Protein AF-A0A7W0YWW1-F1 (afdb_monomer_lite)

Secondary structure (DSSP, 8-state):
--------------TT-HHHHHIIIIIIT-PPP-PPPGGGTTS-S--

Foldseek 3Di:
DDDDDDDDDDDDDDPPCQVVVCCCCCVVVVDDFDDDDPVCNVPDHTD

Radius of gyration: 12.72 Å; chains: 1; bounding box: 27×20×39 Å

Sequence (47 aa):
MTFDRLHHMQLAMPRDEEQAARDFFVGVLGMIEVDKPPVLAARGGAW

pLDDT: mean 94.64, std 3.71, range [78.19, 98.56]

Structure (mmCIF, N/CA/C/O backbone):
data_AF-A0A7W0YWW1-F1
#
_entry.id   AF-A0A7W0YWW1-F1
#
loop_
_atom_site.group_PDB
_atom_site.id
_atom_site.type_symbol
_atom_site.label_atom_id
_atom_site.label_alt_id
_atom_site.label_comp_id
_atom_site.label_asym_id
_atom_site.label_entity_id
_atom_site.label_seq_id
_atom_site.pdbx_PDB_ins_code
_atom_site.Cartn_x
_atom_site.Cartn_y
_atom_site.Cartn_z
_atom_site.occupancy
_atom_site.B_iso_or_equiv
_atom_site.auth_seq_id
_atom_site.auth_comp_id
_atom_site.auth_asym_id
_atom_site.auth_atom_id
_atom_site.pdbx_PDB_model_num
ATOM 1 N N . MET A 1 1 ? 8.013 5.766 -29.264 1.00 78.19 1 MET A N 1
ATOM 2 C CA . MET A 1 1 ? 8.299 5.460 -27.848 1.00 78.19 1 MET A CA 1
ATOM 3 C C . MET A 1 1 ? 6.977 5.069 -27.222 1.00 78.19 1 MET A C 1
ATOM 5 O O . MET A 1 1 ? 6.052 5.867 -27.286 1.00 78.19 1 MET A O 1
ATOM 9 N N . THR A 1 2 ? 6.854 3.829 -26.757 1.00 93.12 2 THR A N 1
ATOM 10 C CA . THR A 1 2 ? 5.574 3.223 -26.355 1.00 93.12 2 THR A CA 1
ATOM 11 C C . THR A 1 2 ? 5.717 2.678 -24.941 1.00 93.12 2 THR A C 1
ATOM 13 O O . THR A 1 2 ? 6.766 2.132 -24.605 1.00 93.12 2 THR A O 1
ATOM 16 N N . PHE A 1 3 ? 4.687 2.842 -24.116 1.00 94.38 3 PHE A N 1
ATOM 17 C CA . PHE A 1 3 ? 4.638 2.261 -22.776 1.00 94.38 3 PHE A CA 1
ATOM 18 C C . PHE A 1 3 ? 3.978 0.881 -22.840 1.00 94.38 3 PHE A C 1
ATOM 20 O O . PHE A 1 3 ? 3.002 0.716 -23.567 1.00 94.38 3 PHE A O 1
ATOM 27 N N . ASP A 1 4 ? 4.510 -0.085 -22.087 1.00 96.25 4 ASP A N 1
ATOM 28 C CA . ASP A 1 4 ? 3.976 -1.454 -22.018 1.00 96.25 4 ASP A CA 1
ATOM 29 C C . ASP A 1 4 ? 2.766 -1.536 -21.073 1.00 96.25 4 ASP A C 1
ATOM 31 O O . ASP A 1 4 ? 1.680 -1.953 -21.464 1.00 96.25 4 ASP A O 1
ATOM 35 N N . ARG A 1 5 ? 2.927 -1.067 -19.826 1.00 96.38 5 ARG A N 1
ATOM 36 C CA . ARG A 1 5 ? 1.877 -1.081 -18.796 1.00 96.38 5 ARG A CA 1
ATOM 37 C C . ARG A 1 5 ? 2.191 -0.159 -17.621 1.00 96.38 5 ARG A C 1
ATOM 39 O O . ARG A 1 5 ? 3.333 0.262 -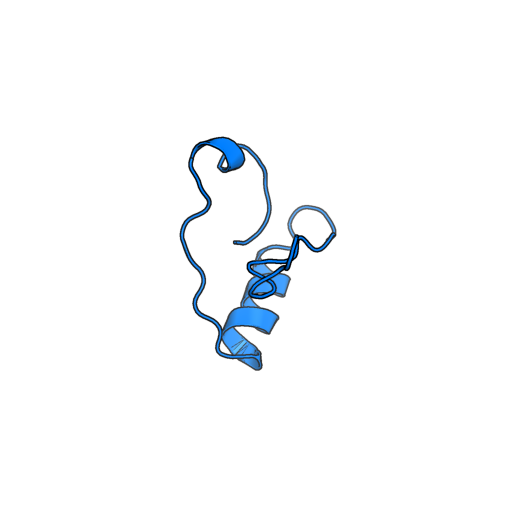17.431 1.00 96.38 5 ARG A O 1
ATOM 46 N N . LEU A 1 6 ? 1.188 0.077 -16.776 1.00 95.00 6 LEU A N 1
ATOM 47 C CA . LEU A 1 6 ? 1.402 0.647 -15.449 1.00 95.00 6 LEU A CA 1
ATOM 48 C C . LEU A 1 6 ? 2.079 -0.396 -14.552 1.00 95.00 6 LEU A C 1
ATOM 50 O O . LEU A 1 6 ? 1.628 -1.538 -14.450 1.00 95.00 6 LEU A O 1
ATOM 54 N N . HIS A 1 7 ? 3.177 -0.002 -13.914 1.00 92.69 7 HIS A N 1
ATOM 55 C CA . HIS A 1 7 ? 3.890 -0.886 -12.998 1.00 92.69 7 HIS A CA 1
ATOM 56 C C . HIS A 1 7 ? 3.416 -0.729 -11.553 1.00 92.69 7 HIS A C 1
ATOM 58 O O . HIS A 1 7 ? 3.266 -1.719 -10.850 1.00 92.69 7 HIS A O 1
ATOM 64 N N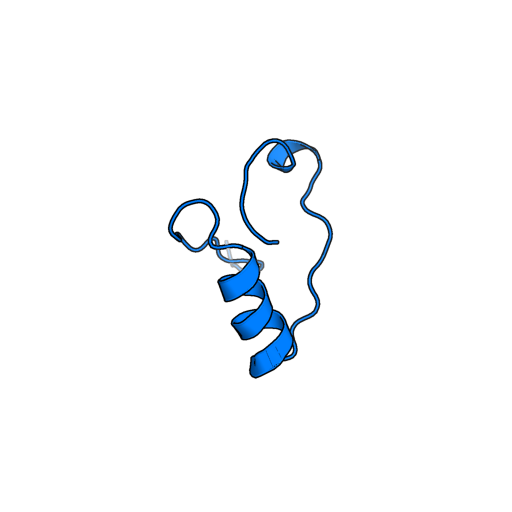 . HIS A 1 8 ? 3.241 0.505 -11.088 1.00 90.88 8 HIS A N 1
ATOM 65 C CA . HIS A 1 8 ? 2.859 0.820 -9.715 1.00 90.88 8 HIS A CA 1
ATOM 66 C C . HIS A 1 8 ? 2.327 2.255 -9.642 1.00 90.88 8 HIS A C 1
ATOM 68 O O . HIS A 1 8 ? 2.559 3.058 -10.547 1.00 90.88 8 HIS A O 1
ATOM 74 N N . MET A 1 9 ? 1.634 2.573 -8.552 1.00 92.50 9 MET A N 1
ATOM 75 C CA . MET A 1 9 ? 1.153 3.913 -8.228 1.00 92.50 9 MET A CA 1
ATOM 76 C C . MET A 1 9 ? 1.487 4.206 -6.767 1.00 92.50 9 MET A C 1
ATOM 78 O O . MET A 1 9 ? 1.333 3.335 -5.917 1.00 92.50 9 MET A O 1
ATOM 82 N N . GLN A 1 10 ? 1.936 5.426 -6.477 1.00 92.69 10 GLN A N 1
ATOM 83 C CA . GLN A 1 10 ? 2.105 5.899 -5.104 1.00 92.69 10 GLN A CA 1
ATOM 84 C C . GLN A 1 10 ? 0.878 6.711 -4.703 1.00 92.69 10 GLN A C 1
ATOM 86 O O . GLN A 1 10 ? 0.477 7.627 -5.421 1.00 92.69 10 GLN A O 1
ATOM 91 N N . LEU A 1 11 ? 0.292 6.366 -3.560 1.00 93.44 11 LEU A N 1
ATOM 92 C CA . LEU A 1 11 ? -0.864 7.046 -2.991 1.00 93.44 11 LEU A CA 1
ATOM 93 C C . LEU A 1 11 ? -0.442 7.809 -1.738 1.00 93.44 11 LEU A C 1
ATOM 95 O O . LEU A 1 11 ? 0.344 7.314 -0.932 1.00 93.44 11 LEU A O 1
ATOM 99 N N . ALA A 1 12 ? -0.962 9.024 -1.584 1.00 94.94 12 ALA A N 1
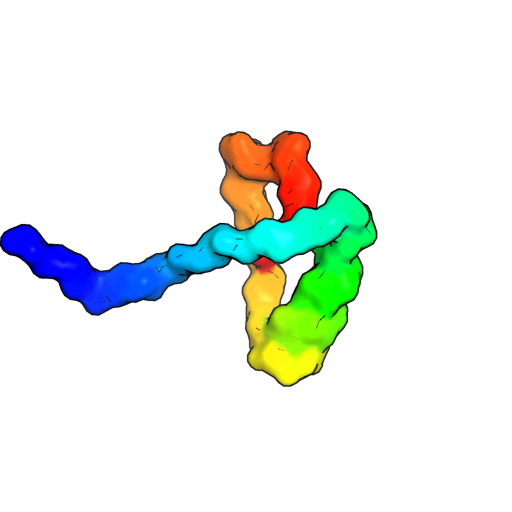ATOM 100 C CA . ALA A 1 12 ? -0.801 9.780 -0.352 1.00 94.94 12 ALA A CA 1
ATOM 101 C C . ALA A 1 12 ? -1.785 9.265 0.705 1.00 94.94 12 ALA A C 1
ATOM 103 O O . ALA A 1 12 ? -2.941 8.982 0.397 1.00 94.94 12 ALA A O 1
ATOM 104 N N . MET A 1 13 ? -1.331 9.198 1.952 1.00 94.94 13 MET A N 1
ATOM 105 C CA . MET A 1 13 ? -2.156 8.885 3.117 1.00 94.94 13 MET A CA 1
ATOM 106 C C . MET A 1 13 ? -1.634 9.654 4.342 1.00 94.94 13 MET A C 1
ATOM 108 O O . MET A 1 13 ? -0.496 10.143 4.301 1.00 94.94 13 MET A O 1
ATOM 112 N N . PRO A 1 14 ? -2.435 9.807 5.411 1.00 95.81 14 PRO A N 1
ATOM 113 C CA . PRO A 1 14 ? -1.960 10.395 6.658 1.00 95.81 14 PRO A CA 1
ATOM 114 C C . PRO A 1 14 ? -0.810 9.585 7.273 1.00 95.81 14 PRO A C 1
ATOM 116 O O . PRO A 1 14 ? -0.574 8.428 6.923 1.00 95.81 14 PRO A O 1
ATOM 119 N N . ARG A 1 15 ? -0.065 10.214 8.186 1.00 94.88 15 ARG A N 1
ATOM 120 C CA . ARG A 1 15 ? 0.973 9.514 8.953 1.00 94.88 15 ARG A CA 1
ATOM 121 C C . ARG A 1 15 ? 0.332 8.444 9.835 1.00 94.88 15 ARG A C 1
ATOM 123 O O . ARG A 1 15 ? -0.752 8.679 10.354 1.00 94.88 15 ARG A O 1
ATOM 130 N N . ASP A 1 16 ? 1.042 7.333 10.009 1.00 94.25 16 ASP A N 1
ATOM 131 C CA . ASP A 1 16 ? 0.686 6.233 10.913 1.00 94.25 16 ASP A CA 1
ATOM 132 C C . ASP A 1 16 ? -0.596 5.451 10.521 1.00 94.25 16 ASP A C 1
ATOM 134 O O . ASP A 1 16 ? -1.124 4.670 11.310 1.00 94.25 16 ASP A O 1
ATOM 138 N N . GLU A 1 17 ? -1.084 5.616 9.282 1.00 97.19 17 GLU A N 1
ATOM 139 C CA . GLU A 1 17 ? -2.268 4.929 8.724 1.00 97.19 17 GLU A CA 1
ATOM 140 C C . GLU A 1 17 ? -1.923 3.653 7.924 1.00 97.19 17 GLU A C 1
ATOM 142 O O . GLU A 1 17 ? -2.724 3.146 7.134 1.00 97.19 17 GLU A O 1
ATOM 147 N N . GLU A 1 18 ? -0.724 3.088 8.093 1.00 96.81 18 GLU A N 1
ATOM 148 C CA . GLU A 1 18 ? -0.304 1.888 7.363 1.00 96.81 18 GLU A CA 1
ATOM 149 C C . GLU A 1 18 ? -1.200 0.679 7.656 1.00 96.81 18 GLU A C 1
ATOM 151 O O . GLU A 1 18 ? -1.404 -0.159 6.778 1.00 96.81 18 GLU A O 1
ATOM 156 N N . GLN A 1 19 ? -1.743 0.574 8.872 1.00 97.94 19 GLN A N 1
ATOM 157 C CA . GLN A 1 19 ? -2.653 -0.518 9.211 1.00 97.94 19 GLN A CA 1
ATOM 158 C C . GLN A 1 19 ? -3.981 -0.392 8.459 1.00 97.94 19 GLN A C 1
ATOM 160 O O . GLN A 1 19 ? -4.425 -1.372 7.871 1.00 97.94 19 GLN A O 1
ATOM 165 N N . ALA A 1 20 ? -4.562 0.810 8.381 1.00 98.06 20 ALA A N 1
ATOM 166 C CA . ALA A 1 20 ? -5.778 1.043 7.603 1.00 98.06 20 ALA A CA 1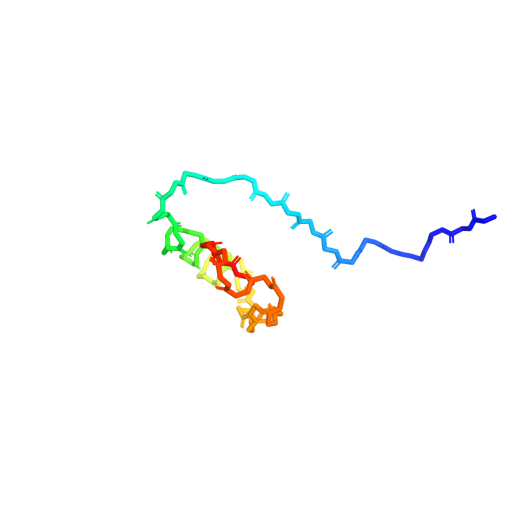
ATOM 167 C C . ALA A 1 20 ? -5.565 0.732 6.111 1.00 98.06 20 ALA A C 1
ATOM 169 O O . ALA A 1 20 ? -6.430 0.141 5.460 1.00 98.06 20 ALA A O 1
ATOM 170 N N . ALA A 1 21 ? -4.384 1.064 5.575 1.00 97.62 21 ALA A N 1
ATOM 171 C CA . ALA A 1 21 ? -4.006 0.680 4.220 1.00 97.62 21 ALA A CA 1
ATOM 172 C C . ALA A 1 21 ? -3.964 -0.851 4.051 1.00 97.62 21 ALA A C 1
ATOM 174 O O . ALA A 1 21 ? -4.543 -1.366 3.097 1.00 97.62 21 ALA A O 1
ATOM 175 N N . ARG A 1 22 ? -3.341 -1.595 4.974 1.00 97.94 22 ARG A N 1
ATOM 176 C CA . ARG A 1 22 ? -3.299 -3.070 4.925 1.00 97.94 22 ARG A CA 1
ATOM 177 C C . ARG A 1 22 ? -4.684 -3.692 5.041 1.00 97.94 22 ARG A C 1
ATOM 179 O O . ARG A 1 22 ? -5.015 -4.571 4.249 1.00 97.94 22 ARG A O 1
ATOM 186 N N . ASP A 1 23 ? -5.511 -3.210 5.962 1.00 98.56 23 ASP A N 1
ATOM 187 C CA . ASP A 1 23 ? -6.873 -3.713 6.157 1.00 98.56 23 ASP A CA 1
ATOM 188 C C . ASP A 1 23 ? -7.688 -3.603 4.859 1.00 98.56 23 ASP A C 1
ATOM 190 O O . ASP A 1 23 ? -8.409 -4.529 4.485 1.00 98.56 23 ASP A O 1
ATOM 194 N N . PHE A 1 24 ? -7.516 -2.506 4.117 1.00 98.31 24 PHE A N 1
ATOM 195 C CA . PHE A 1 24 ? -8.165 -2.322 2.825 1.00 98.31 24 PHE A CA 1
ATOM 196 C C . PHE A 1 24 ? -7.492 -3.111 1.688 1.00 98.31 24 PHE A C 1
ATOM 198 O O . PHE A 1 24 ? -8.134 -3.947 1.054 1.00 98.31 24 PHE A O 1
ATOM 205 N N . PHE A 1 25 ? -6.212 -2.866 1.399 1.00 97.88 25 PHE A N 1
ATOM 206 C CA . PHE A 1 25 ? -5.541 -3.444 0.229 1.00 97.88 25 PHE A CA 1
ATOM 207 C C . PHE A 1 25 ? -5.312 -4.953 0.369 1.00 97.88 25 PHE A C 1
ATOM 209 O O . PHE A 1 25 ? -5.553 -5.692 -0.583 1.00 97.88 25 PHE A O 1
ATOM 216 N N . VAL A 1 26 ? -4.906 -5.432 1.544 1.00 98.19 26 VAL A N 1
ATOM 217 C CA . VAL A 1 26 ? -4.716 -6.868 1.794 1.00 98.19 26 VAL A CA 1
ATOM 218 C C . VAL A 1 26 ? -6.040 -7.516 2.177 1.00 98.19 26 VAL A C 1
ATOM 220 O O . VAL A 1 26 ? -6.421 -8.523 1.588 1.00 98.19 26 VAL A O 1
ATOM 223 N N . GLY A 1 27 ? -6.769 -6.937 3.134 1.00 98.50 27 GLY A N 1
ATOM 224 C CA . GLY A 1 27 ? -7.983 -7.556 3.672 1.00 98.50 27 GLY A CA 1
ATOM 225 C C . GLY A 1 27 ? -9.175 -7.524 2.713 1.00 98.50 27 GLY A C 1
ATOM 226 O O . GLY A 1 27 ? -9.791 -8.558 2.464 1.00 98.50 27 GLY A O 1
ATOM 227 N N . VAL A 1 28 ? -9.503 -6.352 2.161 1.00 98.56 28 VAL A N 1
ATOM 228 C CA . VAL A 1 28 ? -10.671 -6.184 1.275 1.00 98.56 28 VAL A CA 1
ATOM 229 C C . VAL A 1 28 ? -10.341 -6.527 -0.175 1.00 98.56 28 VAL A C 1
ATOM 231 O O . VAL A 1 28 ? -11.101 -7.247 -0.820 1.00 98.56 28 VAL A O 1
ATOM 234 N N . LEU A 1 29 ? -9.227 -6.014 -0.705 1.00 98.12 29 LEU A N 1
ATOM 235 C CA . LEU A 1 29 ? -8.859 -6.222 -2.111 1.00 98.12 29 LEU A CA 1
ATOM 236 C C . LEU A 1 29 ? -8.066 -7.513 -2.353 1.00 98.12 29 LEU A C 1
ATOM 238 O O . LEU A 1 29 ? -7.881 -7.893 -3.509 1.00 98.12 29 LEU A O 1
ATOM 242 N N . GLY A 1 30 ? -7.614 -8.196 -1.297 1.00 98.06 30 GLY A N 1
ATOM 243 C CA . GLY A 1 30 ? -6.889 -9.463 -1.415 1.00 98.06 30 GLY A CA 1
ATOM 244 C C . GLY A 1 30 ? -5.493 -9.326 -2.026 1.00 98.06 30 GLY A C 1
ATOM 245 O O . GLY A 1 30 ? -4.972 -10.294 -2.580 1.00 98.06 30 GLY A O 1
ATOM 246 N N . MET A 1 31 ? -4.896 -8.131 -1.990 1.00 97.88 31 MET A N 1
ATOM 247 C CA . MET A 1 31 ? -3.535 -7.916 -2.477 1.00 97.88 31 MET A CA 1
ATOM 248 C C . MET A 1 31 ? -2.508 -8.530 -1.522 1.00 97.88 31 MET A C 1
ATOM 250 O O . MET A 1 31 ? -2.765 -8.718 -0.336 1.00 97.88 31 MET A O 1
ATOM 254 N N . ILE A 1 32 ? -1.318 -8.822 -2.042 1.00 97.69 32 ILE A N 1
ATOM 255 C CA . ILE A 1 32 ? 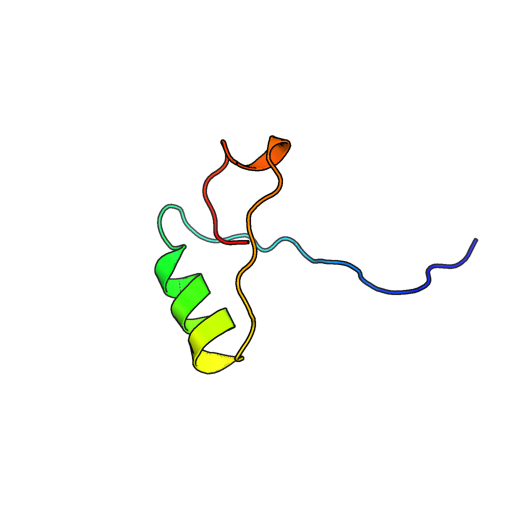-0.193 -9.308 -1.242 1.00 97.69 32 ILE A CA 1
A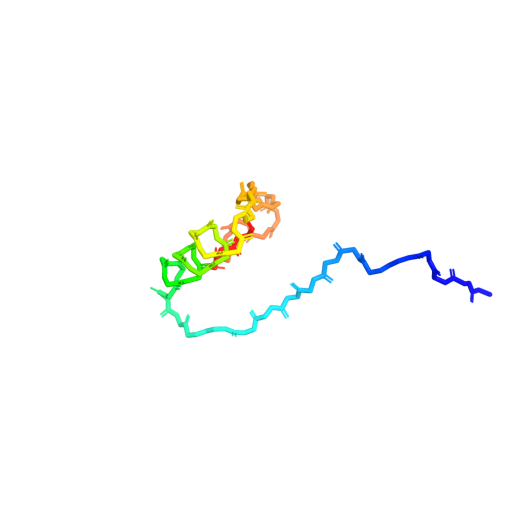TOM 256 C C . ILE A 1 32 ? 0.718 -8.117 -0.958 1.00 97.69 32 ILE A C 1
ATOM 258 O O . ILE A 1 32 ? 1.218 -7.500 -1.898 1.00 97.69 32 ILE A O 1
ATOM 262 N N . GLU A 1 33 ? 0.920 -7.805 0.322 1.00 96.69 33 GLU A N 1
ATOM 263 C CA . GLU A 1 33 ? 1.924 -6.824 0.744 1.00 96.69 33 GLU A CA 1
ATOM 264 C C . GLU A 1 33 ? 3.326 -7.381 0.477 1.00 96.69 33 GLU A C 1
ATOM 266 O O . GLU A 1 33 ? 3.587 -8.565 0.716 1.00 96.69 33 GLU A O 1
ATOM 271 N N . VAL A 1 34 ? 4.224 -6.541 -0.034 1.00 95.12 34 VAL A N 1
ATOM 272 C CA . VAL A 1 34 ? 5.599 -6.943 -0.349 1.00 95.12 34 VAL A CA 1
ATOM 273 C C . VAL A 1 34 ? 6.594 -6.031 0.349 1.00 95.12 34 VAL A C 1
ATOM 275 O O . VAL A 1 34 ? 6.287 -4.905 0.730 1.00 95.12 34 VAL A O 1
ATOM 278 N N . ASP A 1 35 ? 7.825 -6.506 0.519 1.00 94.25 35 ASP A N 1
ATOM 279 C CA . ASP A 1 35 ? 8.834 -5.705 1.200 1.00 94.25 35 ASP A CA 1
ATOM 280 C C . ASP A 1 35 ? 9.139 -4.418 0.432 1.00 94.25 35 ASP A C 1
ATOM 282 O O . ASP A 1 35 ? 9.382 -4.407 -0.783 1.00 94.25 35 ASP A O 1
ATOM 286 N N . LYS A 1 36 ? 9.181 -3.312 1.176 1.00 93.50 36 LYS A N 1
ATOM 287 C CA . LYS A 1 36 ? 9.557 -2.017 0.623 1.00 93.50 36 LYS A CA 1
ATOM 288 C C . LYS A 1 36 ? 11.018 -2.065 0.152 1.00 93.50 36 LYS A C 1
ATOM 290 O O . LYS A 1 36 ? 11.887 -2.494 0.916 1.00 93.50 36 LYS A O 1
ATOM 295 N N . PRO A 1 37 ? 11.337 -1.571 -1.062 1.00 92.94 37 PRO A N 1
ATOM 296 C CA . PRO A 1 37 ? 12.711 -1.514 -1.542 1.00 92.94 37 PRO A CA 1
ATOM 297 C C . PRO A 1 37 ? 13.641 -0.823 -0.528 1.00 92.94 37 PRO A C 1
ATOM 299 O O . PRO A 1 37 ? 13.249 0.211 0.023 1.00 92.94 37 PRO A O 1
ATOM 302 N N . PRO A 1 38 ? 14.888 -1.300 -0.320 1.00 94.31 38 PRO A N 1
ATOM 303 C CA . PRO A 1 38 ? 15.768 -0.796 0.742 1.00 94.31 38 PRO A CA 1
ATOM 304 C C . PRO A 1 38 ? 15.975 0.725 0.733 1.00 94.31 38 PRO A C 1
ATOM 306 O O . PRO A 1 38 ? 16.001 1.363 1.781 1.00 94.31 38 PRO A O 1
ATOM 309 N N . VAL A 1 39 ? 16.044 1.334 -0.454 1.00 94.44 39 VAL A N 1
ATOM 310 C CA . VAL A 1 39 ? 16.198 2.792 -0.625 1.00 94.44 39 VAL A CA 1
ATOM 311 C C . VAL A 1 39 ? 14.995 3.600 -0.112 1.00 94.44 39 VAL A C 1
ATOM 313 O O . VAL A 1 39 ? 15.119 4.787 0.185 1.00 94.44 39 VAL A O 1
ATOM 316 N N . LEU A 1 40 ? 13.827 2.968 0.007 1.00 90.75 40 LEU A N 1
ATOM 317 C CA . LEU A 1 40 ? 12.598 3.572 0.516 1.00 90.75 40 LEU A CA 1
ATOM 318 C C . LEU A 1 40 ? 12.261 3.114 1.940 1.00 90.75 40 LEU A C 1
ATOM 320 O O . LEU A 1 40 ? 11.364 3.698 2.537 1.00 90.75 40 LEU A O 1
ATOM 324 N N . ALA A 1 41 ? 12.969 2.130 2.503 1.00 89.00 41 ALA A N 1
ATOM 325 C CA . ALA A 1 41 ? 12.660 1.537 3.808 1.00 89.00 41 ALA A CA 1
ATOM 326 C C . ALA A 1 41 ? 12.672 2.553 4.965 1.00 89.00 41 ALA A C 1
ATOM 328 O O . ALA A 1 41 ? 11.881 2.442 5.893 1.00 89.00 41 ALA A O 1
ATOM 329 N N . ALA A 1 42 ? 13.517 3.589 4.882 1.00 90.31 42 ALA A N 1
ATOM 330 C CA . ALA A 1 42 ? 13.554 4.672 5.870 1.00 90.31 42 ALA A CA 1
ATOM 331 C C . ALA A 1 42 ? 12.312 5.585 5.833 1.00 90.31 42 ALA A C 1
ATOM 333 O O . ALA A 1 42 ? 12.134 6.432 6.707 1.00 90.31 42 ALA A O 1
ATOM 334 N N . ARG A 1 43 ? 11.467 5.459 4.804 1.00 88.12 43 ARG A N 1
ATOM 335 C CA . ARG A 1 43 ? 10.208 6.193 4.680 1.00 88.12 43 ARG A CA 1
ATOM 336 C C . ARG A 1 43 ? 9.093 5.334 5.272 1.00 88.12 43 ARG A C 1
ATOM 338 O O . ARG A 1 43 ? 8.992 4.149 4.945 1.00 88.12 43 ARG A O 1
ATOM 345 N N . GLY A 1 44 ? 8.225 5.950 6.076 1.00 88.19 44 GLY A N 1
ATOM 346 C CA . GLY A 1 44 ? 6.962 5.338 6.502 1.00 88.19 44 GLY A CA 1
ATOM 347 C C . GLY A 1 44 ? 6.084 4.931 5.311 1.00 88.19 44 GLY A C 1
ATOM 348 O O . GLY A 1 44 ? 6.431 5.145 4.143 1.00 88.19 44 GLY A O 1
ATOM 349 N N . GLY A 1 45 ? 4.953 4.305 5.589 1.00 93.62 45 GLY A N 1
ATOM 350 C CA . GLY A 1 45 ? 3.998 3.826 4.597 1.00 93.62 45 GLY A CA 1
ATOM 351 C C . GLY A 1 45 ? 3.996 2.309 4.400 1.00 93.62 45 GLY A C 1
ATOM 352 O O . GLY A 1 45 ? 4.988 1.640 4.698 1.00 93.62 45 GLY A O 1
ATOM 353 N N . ALA A 1 46 ? 2.899 1.791 3.849 1.00 94.31 46 ALA A N 1
ATOM 354 C CA . ALA A 1 46 ? 2.770 0.412 3.376 1.00 94.31 46 ALA A CA 1
ATOM 355 C C . ALA A 1 46 ? 3.329 0.272 1.949 1.00 94.31 46 ALA A C 1
ATOM 357 O O . ALA A 1 46 ? 3.532 1.285 1.264 1.00 94.31 46 ALA A O 1
ATOM 358 N N . TRP A 1 47 ? 3.624 -0.958 1.527 1.00 95.06 47 TRP A N 1
ATOM 359 C CA . TRP A 1 47 ? 4.180 -1.232 0.203 1.00 95.06 47 TRP A CA 1
ATOM 360 C C . TRP A 1 47 ? 3.572 -2.474 -0.454 1.00 95.06 47 TRP A C 1
ATOM 362 O O . TRP A 1 47 ? 3.571 -3.553 0.171 1.00 95.06 47 TRP A O 1
#